Protein AF-A0A2E4EI90-F1 (afdb_monomer)

Nearest PDB structures (foldseek):
  3eyy-assembly1_B  TM=6.548E-01  e=1.137E-01  Streptomyces coelicolor
  1t6s-assembly1_A  TM=5.607E-01  e=3.752E-01  Chlorobaculum tepidum TLS
  7jk3-assembly1_B  TM=4.888E-01  e=4.009E-01  Drosophila melanogaster
  4xgc-assembly1_B  TM=4.499E-01  e=5.586E-01  Drosophila melanogaster
  6epf-assembly1_S  TM=4.879E-01  e=1.015E+00  Rattus norvegicus

Solvent-accessible surface area (backbone atoms only — not comparable to full-atom values): 5007 Å² total; per-residue (Å²): 143,80,74,70,69,62,55,58,52,50,51,50,53,52,53,50,51,52,50,52,50,52,53,50,51,56,47,50,51,53,54,51,57,71,31,72,82,44,99,51,38,38,72,66,57,49,32,58,75,67,70,47,64,95,85,42,90,53,64,54,56,55,51,51,47,52,50,49,34,37,74,70,54,49,31,44,78,56,99,74,24,35,26,65,52,129

Foldseek 3Di:
DPPPPVVVVVVVVVVVVVVVVVVLVVVLVLLLVQQAPDPWDAPVRSCVSSVHPPPDPCPVVVVVSLVVCVVVQQWDDDPRTIHGRD

Radius of gyration: 17.17 Å; Cα contacts (8 Å, |Δi|>4): 56; chains: 1; bounding box: 51×27×44 Å

Structure (mmCIF, N/CA/C/O backbone):
data_AF-A0A2E4EI90-F1
#
_entry.id   AF-A0A2E4EI90-F1
#
loop_
_atom_site.group_PDB
_atom_site.id
_atom_site.type_symbol
_atom_site.label_atom_id
_atom_site.label_alt_id
_atom_site.label_comp_id
_atom_site.label_asym_id
_atom_site.label_entity_id
_atom_site.label_seq_id
_atom_site.pdbx_PDB_ins_code
_atom_site.Cartn_x
_atom_site.Cartn_y
_atom_site.Cartn_z
_atom_site.occupancy
_atom_site.B_iso_or_equiv
_atom_site.auth_seq_id
_atom_site.auth_comp_id
_atom_site.auth_asym_id
_atom_site.auth_atom_id
_atom_site.pdbx_PDB_model_num
ATOM 1 N N . MET A 1 1 ? 41.267 7.930 -27.481 1.00 43.78 1 MET A N 1
ATOM 2 C CA . MET A 1 1 ? 39.911 7.439 -27.823 1.00 43.78 1 MET A CA 1
ATOM 3 C C . MET A 1 1 ? 39.268 6.772 -26.589 1.00 43.78 1 MET A C 1
ATOM 5 O O . MET A 1 1 ? 39.004 5.584 -26.604 1.00 43.78 1 MET A O 1
ATOM 9 N N . GLN A 1 2 ? 39.064 7.522 -25.489 1.00 47.66 2 GLN A N 1
ATOM 10 C CA . GLN A 1 2 ? 38.530 7.033 -24.190 1.00 47.66 2 GLN A CA 1
ATOM 11 C C . GLN A 1 2 ? 37.236 7.770 -23.756 1.00 47.66 2 GLN A C 1
ATOM 13 O O . GLN A 1 2 ? 36.824 7.689 -22.607 1.00 47.66 2 GLN A O 1
ATOM 18 N N . GLY A 1 3 ? 36.591 8.511 -24.667 1.00 47.59 3 GLY A N 1
ATOM 19 C CA . GLY A 1 3 ? 35.443 9.376 -24.349 1.00 47.59 3 GLY A CA 1
ATOM 20 C C . GLY A 1 3 ? 34.057 8.742 -24.509 1.00 47.59 3 GLY A C 1
ATOM 21 O O . GLY A 1 3 ? 33.085 9.335 -24.072 1.00 47.59 3 GLY A O 1
ATOM 22 N N . PHE A 1 4 ? 33.943 7.553 -25.111 1.00 49.19 4 PHE A N 1
ATOM 23 C CA . PHE A 1 4 ? 32.635 6.966 -25.453 1.00 49.19 4 PHE A CA 1
ATOM 24 C C . PHE A 1 4 ? 32.055 6.022 -24.387 1.00 49.19 4 PHE A C 1
ATOM 26 O O . PHE A 1 4 ? 30.850 5.820 -24.352 1.00 49.19 4 PHE A O 1
ATOM 33 N N . ILE A 1 5 ? 32.869 5.476 -23.476 1.00 51.84 5 ILE A N 1
ATOM 34 C CA . ILE A 1 5 ? 32.391 4.478 -22.497 1.00 51.84 5 ILE A CA 1
ATOM 35 C C . ILE A 1 5 ? 31.686 5.141 -21.292 1.00 51.84 5 ILE A C 1
ATOM 37 O O . ILE A 1 5 ? 30.810 4.541 -20.676 1.00 51.84 5 ILE A O 1
ATOM 41 N N . MET A 1 6 ? 32.021 6.393 -20.958 1.00 51.22 6 MET A N 1
ATOM 42 C CA . MET A 1 6 ? 31.434 7.101 -19.806 1.00 51.22 6 MET A CA 1
ATOM 43 C C . MET A 1 6 ? 30.006 7.623 -20.053 1.00 51.22 6 MET A C 1
ATOM 45 O O . MET A 1 6 ? 29.214 7.680 -19.109 1.00 51.22 6 MET A O 1
ATOM 49 N N . ASP A 1 7 ? 29.657 7.991 -21.289 1.00 49.91 7 ASP A N 1
ATOM 50 C CA . ASP A 1 7 ? 28.351 8.589 -21.615 1.00 49.91 7 ASP A CA 1
ATOM 51 C C . ASP A 1 7 ? 27.217 7.552 -21.668 1.00 49.91 7 ASP A C 1
ATOM 53 O O . ASP A 1 7 ? 26.134 7.786 -21.123 1.00 49.91 7 ASP A O 1
ATOM 57 N N . ASP A 1 8 ? 27.477 6.364 -22.224 1.00 52.59 8 ASP A N 1
ATOM 58 C CA . ASP A 1 8 ? 26.517 5.252 -22.219 1.00 52.59 8 ASP A CA 1
ATOM 59 C C . ASP A 1 8 ? 26.270 4.711 -20.806 1.00 52.59 8 ASP A C 1
ATOM 61 O O . ASP A 1 8 ? 25.132 4.395 -20.453 1.00 52.59 8 ASP A O 1
ATOM 65 N N . LEU A 1 9 ? 27.298 4.699 -19.946 1.00 55.56 9 LEU A N 1
ATOM 66 C CA . LEU A 1 9 ? 27.133 4.326 -18.541 1.00 55.56 9 LEU A CA 1
ATOM 67 C C . LEU A 1 9 ? 26.255 5.344 -17.802 1.00 55.56 9 LEU A C 1
ATOM 69 O O . LEU A 1 9 ? 25.367 4.957 -17.045 1.00 55.56 9 LEU A O 1
ATOM 73 N N . ARG A 1 10 ? 26.442 6.650 -18.051 1.00 53.88 10 ARG A N 1
ATOM 74 C CA . ARG A 1 10 ? 25.585 7.694 -17.471 1.00 53.88 10 ARG A CA 1
ATOM 75 C C . ARG A 1 10 ? 24.151 7.576 -17.948 1.00 53.88 10 ARG A C 1
ATOM 77 O O . ARG A 1 10 ? 23.271 7.619 -17.093 1.00 53.88 10 ARG A O 1
ATOM 84 N N . LYS A 1 11 ? 23.907 7.405 -19.251 1.00 53.75 11 LYS A N 1
ATOM 85 C CA . LYS A 1 11 ? 22.554 7.236 -19.812 1.00 53.75 11 LYS A CA 1
ATOM 86 C C . LYS A 1 11 ? 21.873 5.973 -19.299 1.00 53.75 11 LYS A C 1
ATOM 88 O O . LYS A 1 11 ? 20.699 6.035 -18.942 1.00 53.75 11 LYS A O 1
ATOM 93 N N . ALA A 1 12 ? 22.602 4.865 -19.173 1.00 56.22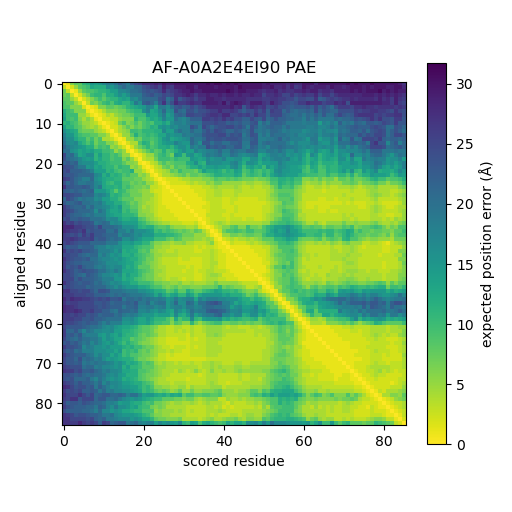 12 ALA A N 1
ATOM 94 C CA . ALA A 1 12 ? 22.089 3.647 -18.557 1.00 56.22 12 ALA A CA 1
ATOM 95 C C . ALA A 1 12 ? 21.742 3.876 -17.078 1.00 56.22 12 ALA A C 1
ATOM 97 O O . ALA A 1 12 ? 20.640 3.542 -16.655 1.00 56.22 12 ALA A O 1
ATOM 98 N N . ILE A 1 13 ? 22.614 4.538 -16.308 1.00 56.44 13 ILE A N 1
ATOM 99 C CA . ILE A 1 13 ? 22.352 4.882 -14.903 1.00 56.44 13 ILE A CA 1
ATOM 100 C C . ILE A 1 13 ? 21.159 5.840 -14.781 1.00 56.44 13 ILE A C 1
ATOM 102 O O . ILE A 1 13 ? 20.312 5.645 -13.912 1.00 56.44 13 ILE A O 1
ATOM 106 N N . THR A 1 14 ? 21.037 6.850 -15.651 1.00 55.25 14 THR A N 1
ATOM 107 C CA . THR A 1 14 ? 19.899 7.788 -15.611 1.00 55.25 14 THR A CA 1
ATOM 108 C C . THR A 1 14 ? 18.596 7.111 -16.023 1.00 55.25 14 THR A C 1
ATOM 110 O O . THR A 1 14 ? 17.588 7.302 -15.347 1.00 55.25 14 THR A O 1
ATOM 113 N N . GLY A 1 15 ? 18.610 6.276 -17.065 1.00 46.97 15 GLY A N 1
ATOM 114 C CA . GLY A 1 15 ? 17.455 5.488 -17.502 1.00 46.97 15 GLY A CA 1
ATOM 115 C C . GLY A 1 15 ? 17.015 4.464 -16.453 1.00 46.97 15 GLY A C 1
ATOM 116 O O . GLY A 1 15 ? 15.827 4.358 -16.152 1.00 46.97 15 GLY A O 1
ATOM 117 N N . MET A 1 16 ? 17.966 3.786 -15.803 1.00 48.09 16 MET A N 1
ATOM 118 C CA . MET A 1 16 ? 17.698 2.882 -14.680 1.00 48.09 16 MET A CA 1
ATOM 119 C C . MET A 1 16 ? 17.130 3.626 -13.467 1.00 48.09 16 MET A C 1
ATOM 121 O O . MET A 1 16 ? 16.206 3.130 -12.822 1.00 48.09 16 MET A O 1
ATOM 125 N N . ASN A 1 17 ? 17.629 4.827 -13.166 1.00 50.62 17 ASN A N 1
ATOM 126 C CA . ASN A 1 17 ? 17.138 5.632 -12.048 1.00 50.62 17 ASN A CA 1
ATOM 127 C C . ASN A 1 17 ? 15.718 6.173 -12.314 1.00 50.62 17 ASN A C 1
ATOM 129 O O . ASN A 1 17 ? 14.871 6.161 -11.421 1.00 50.62 17 ASN A O 1
ATOM 133 N N . GLN A 1 18 ? 15.410 6.561 -13.558 1.00 47.09 18 GLN A N 1
ATOM 134 C CA . GLN A 1 18 ? 14.060 6.967 -13.972 1.00 47.09 18 GLN A CA 1
ATOM 135 C C . GLN A 1 18 ? 13.068 5.798 -13.963 1.00 47.09 18 GLN A C 1
ATOM 137 O O . GLN A 1 18 ? 11.945 5.954 -13.481 1.00 47.09 18 GLN A O 1
ATOM 142 N N . MET A 1 19 ? 13.479 4.615 -14.424 1.00 47.16 19 MET A N 1
ATOM 143 C CA . MET A 1 19 ? 12.635 3.419 -14.401 1.00 47.16 19 MET A CA 1
ATOM 144 C C . MET A 1 19 ? 12.375 2.948 -12.965 1.00 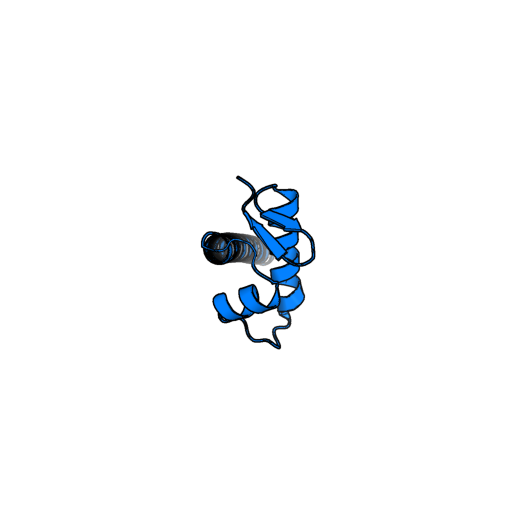47.16 19 MET A C 1
ATOM 146 O O . MET A 1 19 ? 11.233 2.664 -12.611 1.00 47.16 19 MET A O 1
ATOM 150 N N . SER A 1 20 ? 13.395 2.974 -12.101 1.00 52.72 20 SER A N 1
ATOM 151 C CA . SER A 1 20 ? 13.255 2.705 -10.664 1.00 52.72 20 SER A CA 1
ATOM 152 C C . SER A 1 20 ? 12.300 3.697 -9.989 1.00 52.72 20 SER A C 1
ATOM 154 O O . SER A 1 20 ? 11.380 3.286 -9.281 1.00 52.72 20 SER A O 1
ATOM 156 N N . ALA A 1 21 ? 12.426 4.998 -10.271 1.00 53.59 21 ALA A N 1
ATOM 157 C CA . ALA A 1 21 ? 11.532 6.023 -9.733 1.00 53.59 21 ALA A CA 1
ATOM 158 C C . ALA A 1 21 ? 10.076 5.873 -10.222 1.00 53.59 21 ALA A C 1
ATOM 160 O O . ALA A 1 21 ? 9.140 6.037 -9.435 1.00 53.59 21 ALA A O 1
ATOM 161 N N . ALA A 1 22 ? 9.867 5.523 -11.495 1.00 56.59 22 ALA A N 1
ATOM 162 C CA . ALA A 1 22 ? 8.541 5.291 -12.071 1.00 56.59 22 ALA A CA 1
ATOM 163 C C . ALA A 1 22 ? 7.873 4.018 -11.520 1.00 56.59 22 ALA A C 1
ATOM 165 O O . ALA A 1 22 ? 6.682 4.031 -11.187 1.00 56.59 22 ALA A O 1
ATOM 166 N N . ILE A 1 23 ? 8.647 2.940 -11.349 1.00 58.62 23 ILE A N 1
ATOM 167 C CA . ILE A 1 23 ? 8.201 1.705 -10.692 1.00 58.62 23 ILE A CA 1
ATOM 168 C C . ILE A 1 23 ? 7.813 2.000 -9.238 1.00 58.62 23 ILE A C 1
ATOM 170 O O . ILE A 1 23 ? 6.760 1.556 -8.777 1.00 58.62 23 ILE A O 1
ATOM 174 N N . ASN A 1 24 ? 8.611 2.804 -8.531 1.00 66.19 24 ASN A N 1
ATOM 175 C CA . ASN A 1 24 ? 8.364 3.150 -7.134 1.00 66.19 24 ASN A CA 1
ATOM 176 C C . ASN A 1 24 ? 7.117 4.043 -6.970 1.00 66.19 24 ASN A C 1
ATOM 178 O O . ASN A 1 24 ? 6.301 3.801 -6.081 1.00 66.19 24 ASN A O 1
ATOM 182 N N . ARG A 1 25 ? 6.884 5.004 -7.881 1.00 68.81 25 ARG A N 1
ATOM 183 C CA . ARG A 1 25 ? 5.624 5.776 -7.931 1.00 68.81 25 ARG A CA 1
ATOM 184 C C . ARG A 1 25 ? 4.413 4.881 -8.180 1.00 68.81 25 ARG A C 1
ATOM 186 O O . ARG A 1 25 ? 3.445 4.944 -7.429 1.00 68.81 25 ARG A O 1
ATOM 193 N N . SER A 1 26 ? 4.477 4.016 -9.189 1.00 73.88 26 SER A N 1
ATOM 194 C CA . SER A 1 26 ? 3.370 3.110 -9.529 1.00 73.88 26 SER A CA 1
ATOM 195 C C . SER A 1 26 ? 3.056 2.144 -8.383 1.00 73.88 26 SER A C 1
ATOM 197 O O . SER A 1 26 ? 1.903 1.807 -8.126 1.00 73.88 26 SER A O 1
ATOM 199 N N . PHE A 1 27 ? 4.079 1.705 -7.651 1.00 79.75 27 PHE A N 1
ATOM 200 C CA . PHE A 1 27 ? 3.898 0.857 -6.481 1.00 79.75 27 PHE A CA 1
ATOM 201 C C . PHE A 1 27 ? 3.309 1.615 -5.283 1.00 79.75 27 PHE A C 1
ATOM 203 O O . PHE A 1 27 ? 2.378 1.099 -4.670 1.00 79.75 27 PHE A O 1
ATOM 210 N N . LYS A 1 28 ? 3.743 2.856 -5.014 1.00 81.81 28 LYS A N 1
ATOM 211 C CA . LYS A 1 28 ? 3.107 3.743 -4.019 1.00 81.81 28 LYS A CA 1
ATOM 212 C C . LYS A 1 28 ? 1.610 3.919 -4.278 1.00 81.81 28 LYS A C 1
ATOM 214 O O . LYS A 1 28 ? 0.821 3.769 -3.350 1.00 81.81 28 LYS A O 1
ATOM 219 N N . PHE A 1 29 ? 1.210 4.168 -5.527 1.00 83.44 29 PHE A N 1
ATOM 220 C CA . PHE A 1 29 ? -0.207 4.306 -5.877 1.00 83.44 29 PHE A CA 1
ATOM 221 C C . PHE A 1 29 ? -1.007 3.031 -5.617 1.00 83.44 29 PHE A C 1
ATOM 223 O O . PHE A 1 29 ? -2.074 3.108 -5.021 1.00 83.44 29 PHE A O 1
ATOM 230 N N . ARG A 1 30 ? -0.476 1.858 -5.986 1.00 84.94 30 ARG A N 1
ATOM 231 C CA . ARG A 1 30 ? -1.135 0.575 -5.688 1.00 84.94 30 ARG A CA 1
ATOM 232 C C . ARG A 1 30 ? -1.295 0.342 -4.186 1.00 84.94 30 ARG A C 1
ATOM 234 O O . ARG A 1 30 ? -2.338 -0.136 -3.759 1.00 84.94 30 ARG A O 1
ATOM 241 N N . VAL A 1 31 ? -0.288 0.700 -3.385 1.00 86.56 31 VAL A N 1
ATOM 242 C CA . V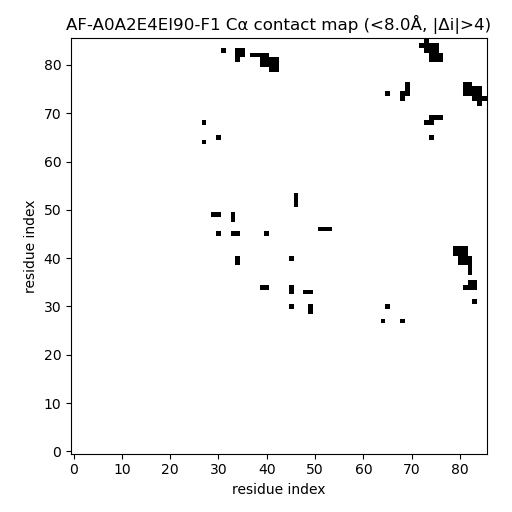AL A 1 31 ? -0.363 0.612 -1.917 1.00 86.56 31 VAL A CA 1
ATOM 243 C C . VAL A 1 31 ? -1.453 1.538 -1.374 1.00 86.56 31 VAL A C 1
ATOM 245 O O . VAL A 1 31 ? -2.272 1.098 -0.574 1.00 86.56 31 VAL A O 1
ATOM 248 N N . LEU A 1 32 ? -1.505 2.792 -1.828 1.00 86.19 32 LEU A N 1
ATOM 249 C CA . LEU A 1 32 ? -2.542 3.741 -1.412 1.00 86.19 32 LEU A CA 1
ATOM 250 C C . LEU A 1 32 ? -3.944 3.268 -1.804 1.00 86.19 32 LEU A C 1
ATOM 252 O O . LEU A 1 32 ? -4.854 3.324 -0.980 1.00 86.19 32 LEU A O 1
ATOM 256 N N . ASP A 1 33 ? -4.111 2.763 -3.025 1.00 87.12 33 ASP A N 1
ATOM 257 C CA . ASP A 1 33 ? -5.385 2.235 -3.517 1.00 87.12 33 ASP A CA 1
ATOM 258 C C . ASP A 1 33 ? -5.848 1.020 -2.698 1.00 87.12 33 ASP A C 1
ATOM 260 O O . ASP A 1 33 ? -6.993 0.959 -2.249 1.00 87.12 33 ASP A O 1
ATOM 264 N N . ALA A 1 34 ? -4.919 0.120 -2.361 1.00 86.69 34 ALA A N 1
ATOM 265 C CA . ALA A 1 34 ? -5.196 -1.026 -1.502 1.00 86.69 34 ALA A CA 1
ATOM 266 C C . ALA A 1 34 ? -5.616 -0.635 -0.069 1.00 86.69 34 ALA A C 1
ATOM 268 O O . ALA A 1 34 ? -6.346 -1.399 0.570 1.00 86.69 34 ALA A O 1
ATOM 269 N N . ILE A 1 35 ? -5.199 0.537 0.433 1.00 86.94 35 ILE A N 1
ATOM 270 C CA . ILE A 1 35 ? -5.593 1.077 1.749 1.00 86.94 35 ILE A CA 1
ATOM 271 C C . ILE A 1 35 ? -6.912 1.872 1.660 1.00 86.94 35 ILE A C 1
ATOM 273 O O . ILE A 1 35 ? -7.707 1.844 2.600 1.00 86.94 35 ILE A O 1
ATOM 277 N N . LYS A 1 36 ? -7.186 2.545 0.532 1.00 83.38 36 LYS A N 1
ATOM 278 C CA . LYS A 1 36 ? -8.301 3.498 0.337 1.00 83.38 36 LYS A CA 1
ATOM 279 C C . LYS A 1 36 ? -9.692 2.930 0.635 1.00 83.38 36 LYS A C 1
ATOM 281 O O . LYS A 1 36 ? -10.590 3.683 1.000 1.00 83.38 36 LYS A O 1
ATOM 286 N N . GLY A 1 37 ? -9.867 1.616 0.522 1.00 71.94 37 GLY A N 1
ATOM 287 C CA . GLY A 1 37 ? -11.129 0.921 0.790 1.00 71.94 37 GLY A CA 1
ATOM 288 C C . GLY A 1 37 ? -11.254 0.284 2.177 1.00 71.94 37 GLY A C 1
ATOM 289 O O . GLY A 1 37 ? -12.101 -0.587 2.355 1.00 71.94 37 GLY A O 1
ATOM 290 N N . SER A 1 38 ? -10.392 0.587 3.154 1.00 71.44 38 SER A N 1
ATOM 291 C CA . SER A 1 38 ? -10.404 -0.121 4.447 1.00 71.44 38 SER A CA 1
ATOM 292 C C . SER A 1 38 ? -10.273 0.799 5.654 1.00 71.44 38 SER A C 1
ATOM 294 O O . SER A 1 38 ? -9.524 1.769 5.633 1.00 71.44 38 SER A O 1
ATOM 296 N N . GLN A 1 39 ? -11.005 0.473 6.728 1.00 74.00 39 GLN A N 1
ATOM 297 C CA . GLN A 1 39 ? -10.960 1.196 8.011 1.00 74.00 39 GLN A CA 1
ATOM 298 C C . GLN A 1 39 ? -9.662 0.945 8.802 1.00 74.00 39 GLN A C 1
ATOM 300 O O . GLN A 1 39 ? -9.403 1.588 9.814 1.00 74.00 39 GLN A O 1
ATOM 305 N N . GLY A 1 40 ? -8.834 0.032 8.307 1.00 80.69 40 GLY A N 1
ATOM 306 C CA . GLY A 1 40 ? -7.530 -0.339 8.823 1.00 80.69 40 GLY A CA 1
ATOM 307 C C . GLY A 1 40 ? -7.118 -1.628 8.128 1.00 80.69 40 GLY A C 1
ATOM 308 O O . GLY A 1 40 ? -7.911 -2.563 8.059 1.00 80.69 40 GLY A O 1
ATOM 309 N N . ILE A 1 41 ? -5.920 -1.669 7.553 1.00 87.75 41 ILE A N 1
ATOM 310 C CA . ILE A 1 41 ? -5.390 -2.861 6.884 1.00 87.75 41 ILE A CA 1
ATOM 311 C C . ILE A 1 41 ? -4.069 -3.267 7.529 1.00 87.75 41 ILE A C 1
ATOM 313 O O . ILE A 1 41 ? -3.235 -2.412 7.823 1.00 87.75 41 ILE A O 1
ATOM 317 N N . THR A 1 42 ? -3.872 -4.557 7.783 1.00 87.06 42 THR A N 1
ATOM 318 C CA . THR A 1 42 ? -2.587 -5.045 8.295 1.00 87.06 42 THR A CA 1
ATOM 319 C C . THR A 1 42 ? -1.564 -5.157 7.164 1.00 87.06 42 THR A C 1
ATOM 321 O O . THR A 1 42 ? -1.918 -5.212 5.985 1.00 87.06 42 THR A O 1
ATOM 324 N N . ASP A 1 43 ? -0.277 -5.245 7.503 1.00 82.38 43 ASP A N 1
ATOM 325 C CA . ASP A 1 43 ? 0.772 -5.499 6.504 1.00 82.38 43 ASP A CA 1
ATOM 326 C C . ASP A 1 43 ? 0.517 -6.804 5.726 1.00 82.38 43 ASP A C 1
ATOM 328 O O . ASP A 1 43 ? 0.811 -6.881 4.534 1.00 82.38 43 ASP A O 1
ATOM 332 N N . ILE A 1 44 ? -0.041 -7.822 6.393 1.00 82.50 44 ILE A N 1
ATOM 333 C CA . ILE A 1 44 ? -0.341 -9.132 5.799 1.00 82.50 44 ILE A CA 1
ATOM 334 C C . ILE A 1 44 ? -1.480 -8.999 4.787 1.00 82.50 44 ILE A C 1
ATOM 336 O O . ILE A 1 44 ? -1.330 -9.419 3.641 1.00 82.50 44 ILE A O 1
ATOM 340 N N . ASP A 1 45 ? -2.580 -8.354 5.174 1.00 84.69 45 ASP A N 1
ATOM 341 C CA . ASP A 1 45 ? -3.721 -8.120 4.282 1.00 84.69 45 ASP A CA 1
ATOM 342 C C . ASP A 1 45 ? -3.327 -7.260 3.078 1.00 84.69 45 ASP A C 1
ATOM 344 O O . ASP A 1 45 ? -3.753 -7.510 1.950 1.00 84.69 45 ASP A O 1
ATOM 348 N N . LEU A 1 46 ? -2.465 -6.266 3.299 1.00 85.06 46 LEU A N 1
ATOM 349 C CA . LEU A 1 46 ? -1.936 -5.417 2.240 1.00 85.06 46 LEU A CA 1
ATOM 350 C C . LEU A 1 46 ? -1.069 -6.218 1.260 1.00 85.06 46 LEU A C 1
ATOM 352 O O . LEU A 1 46 ? -1.191 -6.040 0.049 1.00 85.06 46 LEU A O 1
ATOM 356 N N . MET A 1 47 ? -0.231 -7.136 1.753 1.00 82.00 47 MET A N 1
ATOM 357 C CA . MET A 1 47 ? 0.531 -8.048 0.893 1.00 82.00 47 MET A CA 1
ATOM 358 C C . MET A 1 47 ? -0.385 -8.941 0.052 1.00 82.00 47 MET A C 1
ATOM 360 O O . MET A 1 47 ? -0.134 -9.096 -1.144 1.00 82.00 47 MET A O 1
ATOM 364 N N . LEU A 1 48 ? -1.449 -9.481 0.654 1.00 82.56 48 LEU A N 1
ATOM 365 C CA . LEU A 1 48 ? -2.430 -10.316 -0.040 1.00 82.56 48 LEU A CA 1
ATOM 366 C C . LEU A 1 48 ? -3.171 -9.528 -1.128 1.00 82.56 48 LEU A C 1
ATOM 368 O O . LEU A 1 48 ? -3.236 -9.982 -2.265 1.00 82.56 48 LEU A O 1
ATOM 372 N N . ARG A 1 49 ? -3.655 -8.314 -0.830 1.00 83.50 49 ARG A N 1
ATOM 373 C CA . ARG A 1 49 ? -4.345 -7.463 -1.820 1.00 83.50 49 ARG A CA 1
ATOM 374 C C . ARG A 1 49 ? -3.463 -7.0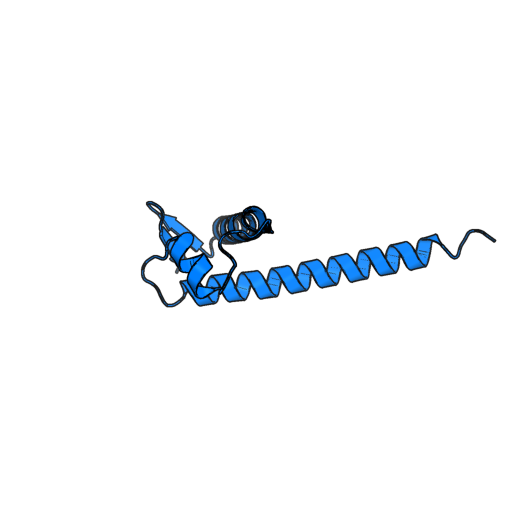43 -2.984 1.00 83.50 49 ARG A C 1
ATOM 376 O O . ARG A 1 49 ? -3.937 -6.920 -4.107 1.00 83.50 49 ARG A O 1
ATOM 383 N N . LEU A 1 50 ? -2.181 -6.816 -2.720 1.00 81.69 50 LEU A N 1
ATOM 384 C CA . LEU A 1 50 ? -1.213 -6.457 -3.751 1.00 81.69 50 LEU A CA 1
ATOM 385 C C . LEU A 1 50 ? -0.712 -7.678 -4.542 1.00 81.69 50 LEU A C 1
ATOM 387 O O . LEU A 1 50 ? 0.167 -7.510 -5.390 1.00 81.69 50 LEU A O 1
ATOM 391 N N . ASN A 1 51 ? -1.241 -8.883 -4.270 1.00 77.31 51 ASN A N 1
ATOM 392 C CA . ASN A 1 51 ? -0.767 -10.15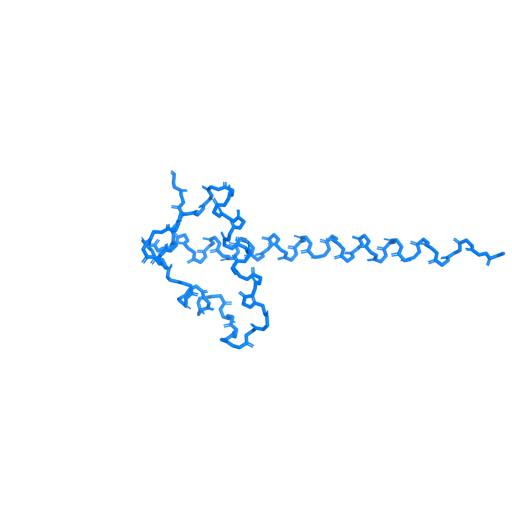9 -4.812 1.00 77.31 51 ASN A CA 1
ATOM 393 C C . ASN A 1 51 ? 0.760 -10.301 -4.694 1.00 77.31 51 ASN A C 1
ATOM 395 O O . ASN A 1 51 ? 1.438 -10.807 -5.591 1.00 77.31 51 ASN A O 1
ATOM 399 N N . LEU A 1 52 ? 1.329 -9.804 -3.592 1.00 71.38 52 LEU A N 1
ATOM 400 C CA . LEU A 1 52 ? 2.762 -9.882 -3.358 1.00 71.38 52 LEU A CA 1
ATOM 401 C C . LEU A 1 52 ? 3.097 -11.263 -2.791 1.00 71.38 52 LEU A C 1
ATOM 403 O O . LEU A 1 52 ? 2.490 -11.670 -1.797 1.00 71.38 52 LEU A O 1
ATOM 407 N N . PRO A 1 53 ? 4.091 -11.976 -3.351 1.00 61.88 53 PRO A N 1
ATOM 408 C CA . PRO A 1 53 ? 4.494 -13.258 -2.798 1.00 61.88 53 PRO A CA 1
ATOM 409 C C . PRO A 1 53 ? 4.927 -13.091 -1.334 1.00 61.88 53 PRO A C 1
ATOM 411 O O . PRO A 1 53 ? 5.695 -12.192 -0.981 1.00 61.88 53 PRO A O 1
ATOM 414 N N . THR A 1 54 ? 4.446 -13.977 -0.464 1.00 56.19 54 THR A N 1
ATOM 415 C CA . THR A 1 54 ? 4.772 -14.014 0.975 1.00 56.19 54 THR A CA 1
ATOM 416 C C . THR A 1 54 ? 6.272 -14.187 1.237 1.00 56.19 54 THR A C 1
ATOM 418 O O . THR A 1 54 ? 6.773 -13.724 2.267 1.00 56.19 54 THR A O 1
ATOM 421 N N . PHE A 1 55 ? 7.000 -14.761 0.274 1.00 45.91 55 PHE A N 1
ATOM 422 C CA . PHE A 1 55 ? 8.461 -14.868 0.209 1.00 45.91 55 PHE A CA 1
ATOM 423 C C . PHE A 1 55 ? 9.051 -13.914 -0.836 1.00 45.91 55 PHE A C 1
ATOM 425 O O . PHE A 1 55 ? 9.769 -14.321 -1.741 1.00 45.91 55 PHE A O 1
ATOM 432 N N . ASN A 1 56 ? 8.737 -12.624 -0.753 1.00 49.41 56 ASN A N 1
ATOM 433 C CA . ASN A 1 56 ? 9.426 -11.639 -1.574 1.00 49.41 56 ASN A CA 1
ATOM 434 C C . ASN A 1 56 ? 10.645 -11.086 -0.818 1.00 49.41 56 ASN A C 1
ATOM 436 O O . ASN A 1 56 ? 10.494 -10.533 0.276 1.00 49.41 56 ASN A O 1
ATOM 440 N N . HIS A 1 57 ? 11.839 -11.133 -1.423 1.00 47.75 57 HIS A N 1
ATOM 441 C CA . HIS A 1 57 ? 12.984 -10.317 -0.981 1.00 47.75 57 HIS A CA 1
ATOM 442 C C . HIS A 1 57 ? 12.617 -8.810 -0.927 1.00 47.75 57 HIS A C 1
ATOM 444 O O . HIS A 1 57 ? 13.240 -8.037 -0.200 1.00 47.75 57 HIS A O 1
ATOM 450 N N . ASN A 1 58 ? 11.514 -8.416 -1.580 1.00 53.72 58 ASN A N 1
ATOM 451 C CA . ASN A 1 58 ? 10.870 -7.102 -1.505 1.00 53.72 58 ASN A CA 1
ATOM 452 C C . ASN A 1 58 ? 10.073 -6.818 -0.212 1.00 53.72 58 ASN A C 1
ATOM 454 O O . ASN A 1 58 ? 9.431 -5.774 -0.114 1.00 53.72 58 ASN A O 1
ATOM 458 N N . LYS A 1 59 ? 10.120 -7.664 0.831 1.00 52.47 59 LYS A N 1
ATOM 459 C CA . LYS A 1 59 ? 9.581 -7.292 2.163 1.00 52.47 59 LYS A CA 1
ATOM 460 C C . LYS A 1 59 ? 10.228 -6.026 2.743 1.00 52.47 59 LYS A C 1
ATOM 462 O O . LYS A 1 59 ? 9.649 -5.409 3.640 1.00 52.47 59 LYS A O 1
ATOM 467 N N . LYS A 1 60 ? 11.429 -5.658 2.276 1.00 56.28 60 LYS A N 1
ATOM 468 C CA . LYS A 1 60 ? 12.010 -4.332 2.528 1.00 56.28 60 LYS A CA 1
ATOM 469 C C . LYS A 1 60 ? 11.252 -3.253 1.749 1.00 56.28 60 LYS A C 1
ATOM 471 O O . LYS A 1 60 ? 10.729 -2.350 2.384 1.00 56.28 60 LYS A O 1
ATOM 476 N N . SER A 1 61 ? 11.033 -3.422 0.441 1.00 73.44 61 SER A N 1
ATOM 477 C CA . SER A 1 61 ? 10.408 -2.386 -0.396 1.00 73.44 61 SER A CA 1
ATOM 478 C C . SER A 1 61 ? 8.983 -2.013 0.020 1.00 73.44 61 SER A C 1
ATOM 480 O O . SER A 1 61 ? 8.668 -0.830 0.032 1.00 73.44 61 SER A O 1
ATOM 482 N N . LEU A 1 62 ? 8.126 -2.967 0.416 1.00 78.31 62 LEU A N 1
ATOM 483 C CA . LEU A 1 62 ? 6.776 -2.627 0.890 1.00 78.31 62 LEU A CA 1
ATOM 484 C C . LEU A 1 62 ? 6.834 -1.834 2.202 1.00 78.31 62 LEU A C 1
ATOM 486 O O . LEU A 1 62 ? 6.162 -0.816 2.331 1.00 78.31 62 LEU A O 1
ATOM 490 N N . ARG A 1 63 ? 7.672 -2.258 3.156 1.00 79.75 63 ARG A N 1
ATOM 491 C CA . ARG A 1 63 ? 7.871 -1.520 4.413 1.00 79.75 63 ARG A CA 1
ATOM 492 C C . ARG A 1 63 ? 8.492 -0.148 4.185 1.00 79.75 63 ARG A C 1
ATOM 494 O O . ARG A 1 63 ? 8.085 0.797 4.849 1.00 79.75 63 ARG A O 1
ATOM 501 N N . ASP A 1 64 ? 9.434 -0.028 3.257 1.00 80.00 64 ASP A N 1
ATOM 502 C CA . ASP A 1 64 ? 10.068 1.242 2.902 1.00 80.00 64 ASP A CA 1
ATOM 503 C C . ASP A 1 64 ? 9.066 2.188 2.234 1.00 80.00 64 ASP A C 1
ATOM 505 O O . ASP A 1 64 ? 9.034 3.378 2.539 1.00 80.00 64 ASP A O 1
ATOM 509 N N . VAL A 1 65 ? 8.180 1.653 1.394 1.00 82.69 65 VAL A N 1
ATOM 510 C CA . VAL A 1 65 ? 7.086 2.405 0.771 1.00 82.69 65 VAL A CA 1
ATOM 511 C C . VAL A 1 65 ? 6.063 2.847 1.807 1.00 82.69 65 VAL A C 1
ATOM 513 O O . VAL A 1 65 ? 5.738 4.027 1.8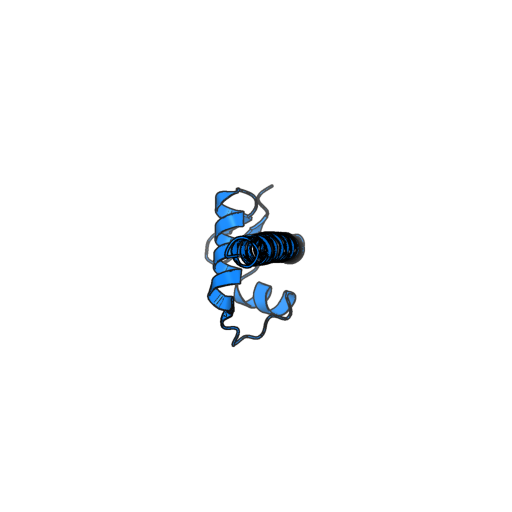48 1.00 82.69 65 VAL A O 1
ATOM 516 N N . ILE A 1 66 ? 5.612 1.954 2.691 1.00 84.56 66 ILE A N 1
ATOM 517 C CA . ILE A 1 66 ? 4.711 2.305 3.798 1.00 84.56 66 ILE A CA 1
ATOM 518 C C . ILE A 1 66 ? 5.356 3.376 4.678 1.00 84.56 66 ILE A C 1
ATOM 520 O O . ILE A 1 66 ? 4.718 4.375 4.987 1.00 84.56 66 ILE A O 1
ATOM 524 N N . ARG A 1 67 ? 6.634 3.215 5.041 1.00 84.88 67 ARG A N 1
ATOM 525 C CA . ARG A 1 67 ? 7.375 4.207 5.827 1.00 84.88 67 ARG A CA 1
ATOM 526 C C . ARG A 1 67 ? 7.433 5.554 5.106 1.00 84.88 67 ARG A C 1
ATOM 528 O O . ARG A 1 67 ? 7.193 6.570 5.743 1.00 84.88 67 ARG A O 1
ATOM 535 N N . SER A 1 68 ? 7.702 5.567 3.801 1.00 84.50 68 SER A N 1
ATOM 536 C CA . SER A 1 68 ? 7.680 6.789 2.989 1.00 84.50 68 SER A CA 1
ATOM 537 C C . SER A 1 68 ? 6.302 7.448 3.011 1.00 84.50 68 SER A C 1
ATOM 539 O O . SER A 1 68 ? 6.221 8.647 3.229 1.00 84.50 68 SER A O 1
ATOM 541 N N . LEU A 1 69 ? 5.223 6.677 2.854 1.00 85.88 69 LEU A N 1
ATOM 542 C CA . LEU A 1 69 ? 3.850 7.191 2.884 1.00 85.88 69 LEU A CA 1
ATOM 543 C C . LEU A 1 69 ? 3.447 7.720 4.269 1.00 85.88 69 LEU A C 1
ATOM 545 O O . LEU A 1 69 ? 2.678 8.674 4.355 1.00 85.88 69 LEU A O 1
ATOM 549 N N . VAL A 1 70 ? 3.975 7.128 5.344 1.00 86.50 70 VAL A N 1
ATOM 550 C CA . VAL A 1 70 ? 3.787 7.617 6.717 1.00 86.50 70 VAL A CA 1
ATOM 551 C C . VAL A 1 70 ? 4.551 8.920 6.947 1.00 86.50 70 VAL A C 1
ATOM 553 O O . VAL A 1 70 ? 3.989 9.861 7.495 1.00 86.50 70 VAL A O 1
ATOM 556 N N . ILE A 1 71 ? 5.805 9.008 6.491 1.00 86.25 71 ILE A N 1
ATOM 557 C CA . ILE A 1 71 ? 6.609 10.240 6.568 1.00 86.25 71 ILE A CA 1
ATOM 558 C C . ILE A 1 71 ? 5.974 11.364 5.738 1.00 86.25 71 ILE A C 1
ATOM 560 O O . ILE A 1 71 ? 5.941 12.507 6.178 1.00 86.25 71 ILE A O 1
ATOM 564 N N . GLU A 1 72 ? 5.435 11.038 4.562 1.00 85.31 72 GLU A N 1
ATOM 565 C CA . GLU A 1 72 ? 4.679 11.962 3.705 1.00 85.31 72 GLU A CA 1
ATOM 566 C C . GLU A 1 72 ? 3.318 12.358 4.307 1.00 85.31 72 GLU A C 1
ATOM 568 O O . GLU A 1 72 ? 2.635 13.216 3.755 1.00 85.31 72 GLU A O 1
ATOM 573 N N . GLY A 1 73 ? 2.905 11.740 5.420 1.00 84.50 73 GLY A N 1
ATOM 574 C CA . GLY A 1 73 ? 1.638 12.026 6.088 1.00 84.50 73 GLY A CA 1
ATOM 575 C C . GLY A 1 73 ? 0.407 11.537 5.324 1.00 84.50 73 GLY A C 1
ATOM 576 O O . GLY A 1 73 ? -0.695 11.962 5.646 1.00 84.50 73 GLY A O 1
ATOM 577 N N . LEU A 1 74 ? 0.570 10.657 4.331 1.00 86.62 74 LEU A N 1
ATOM 578 C CA . LEU A 1 74 ? -0.520 10.087 3.528 1.00 86.62 74 LEU A CA 1
ATOM 579 C C . LEU A 1 74 ? -1.165 8.868 4.199 1.00 86.62 74 LEU A C 1
ATOM 581 O O . LEU A 1 74 ? -2.331 8.556 3.959 1.00 86.62 74 LEU A O 1
ATOM 585 N N . VAL A 1 75 ? -0.398 8.157 5.025 1.00 87.94 75 VAL A N 1
ATOM 586 C CA . VAL A 1 75 ? -0.830 6.955 5.745 1.00 87.94 75 VAL A CA 1
ATOM 587 C C . VAL A 1 75 ? -0.503 7.116 7.225 1.00 87.94 75 VAL A C 1
ATOM 589 O O . VAL A 1 75 ? 0.578 7.565 7.585 1.00 87.94 75 VAL A O 1
ATOM 592 N N . VAL A 1 76 ? -1.415 6.701 8.095 1.00 88.44 76 VAL A N 1
ATOM 593 C CA . VAL A 1 76 ? -1.205 6.618 9.541 1.00 88.44 76 VAL A CA 1
ATOM 594 C C . VAL A 1 76 ? -1.131 5.149 9.939 1.00 88.44 76 VAL A C 1
ATOM 596 O O . VAL A 1 76 ? -1.909 4.324 9.453 1.00 88.44 76 VAL A O 1
ATOM 599 N N . ARG A 1 77 ? -0.188 4.823 10.827 1.00 86.00 77 ARG A N 1
ATOM 600 C CA . ARG A 1 77 ? -0.069 3.496 11.435 1.00 86.00 77 ARG A CA 1
ATOM 601 C C . ARG A 1 77 ? -0.507 3.555 12.896 1.00 86.00 77 ARG A C 1
ATOM 603 O O . ARG A 1 77 ? 0.155 4.203 13.697 1.00 86.00 77 ARG A O 1
ATOM 610 N N . GLU A 1 78 ? -1.557 2.818 13.245 1.00 83.94 78 GLU A N 1
ATOM 611 C CA . GLU A 1 78 ? -2.068 2.695 14.617 1.00 83.94 78 GLU A CA 1
ATOM 612 C C . GLU A 1 78 ? -2.280 1.226 14.976 1.00 83.94 78 GLU A C 1
ATOM 614 O O . GLU A 1 78 ? -2.924 0.492 14.234 1.00 83.94 78 GLU A O 1
ATOM 619 N N . CYS A 1 79 ? -1.717 0.781 16.104 1.00 78.75 79 CYS A N 1
ATOM 620 C CA . CYS A 1 79 ? -1.919 -0.569 16.653 1.00 78.75 79 CYS A CA 1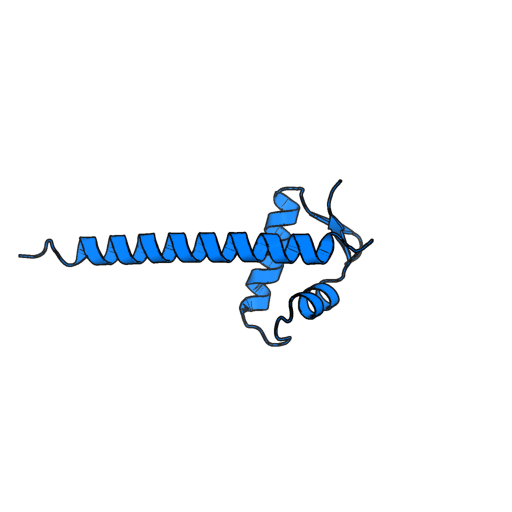
ATOM 621 C C . CYS A 1 79 ? -1.725 -1.730 15.647 1.00 78.75 79 CYS A C 1
ATOM 623 O O . CYS A 1 79 ? -2.385 -2.757 15.749 1.00 78.75 79 CYS A O 1
ATOM 625 N N . GLY A 1 80 ? -0.815 -1.580 14.675 1.00 81.31 80 GLY A N 1
ATOM 626 C CA . GLY A 1 80 ? -0.548 -2.597 13.644 1.00 81.31 80 GLY A CA 1
ATOM 627 C C . GLY A 1 80 ? -1.410 -2.490 12.379 1.00 81.31 80 GLY A C 1
ATOM 628 O O . GLY A 1 80 ? -1.185 -3.241 11.431 1.00 81.31 80 GLY A O 1
ATOM 629 N N . PHE A 1 81 ? -2.328 -1.526 12.326 1.00 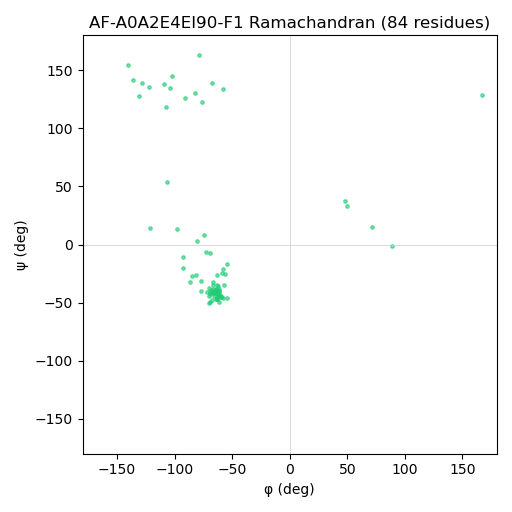86.12 81 PHE A N 1
ATOM 630 C CA . PHE A 1 81 ? -3.152 -1.217 11.163 1.00 86.12 81 PHE A CA 1
ATOM 631 C C . PHE A 1 81 ? -2.630 0.018 10.430 1.00 86.12 81 PHE A C 1
ATOM 633 O O . PHE A 1 81 ? -2.143 0.971 11.037 1.00 86.12 81 PHE A O 1
ATOM 640 N N . LEU A 1 82 ? -2.753 -0.005 9.108 1.00 88.62 82 LEU A N 1
ATOM 641 C CA . LEU A 1 82 ? -2.493 1.105 8.202 1.00 88.62 82 LEU A CA 1
ATOM 642 C C . LEU A 1 82 ? -3.822 1.686 7.732 1.00 88.62 82 LEU A C 1
ATOM 644 O O . LEU A 1 82 ? -4.722 0.946 7.332 1.00 88.62 82 LEU A O 1
ATOM 648 N N . ARG A 1 83 ? -3.936 3.010 7.741 1.00 87.25 83 ARG A N 1
ATOM 649 C CA . ARG A 1 83 ? -5.101 3.737 7.225 1.00 87.25 83 ARG A CA 1
ATOM 650 C C . ARG A 1 83 ? -4.657 4.997 6.499 1.00 87.25 83 ARG A C 1
ATOM 652 O O . ARG A 1 83 ? -3.593 5.526 6.802 1.00 87.25 83 ARG A O 1
ATOM 659 N N . LEU A 1 84 ? -5.457 5.492 5.560 1.00 86.25 84 LEU A N 1
ATOM 660 C CA . LEU A 1 84 ? -5.177 6.791 4.946 1.00 86.25 84 LEU A CA 1
ATOM 661 C C . LEU A 1 84 ? -5.348 7.907 5.982 1.00 86.25 84 LEU A C 1
ATOM 663 O O . LEU A 1 84 ? -6.293 7.880 6.773 1.00 86.25 84 LEU A O 1
ATOM 667 N N . ASN A 1 85 ? -4.435 8.873 5.959 1.00 80.19 85 ASN A N 1
ATOM 668 C CA . ASN A 1 85 ? -4.612 10.131 6.668 1.00 80.19 85 ASN A CA 1
ATOM 669 C C . ASN A 1 85 ? -5.600 10.981 5.856 1.00 80.19 85 ASN A C 1
ATOM 671 O O . ASN A 1 85 ? -5.389 11.167 4.655 1.00 80.19 85 ASN A O 1
ATOM 675 N N . LYS A 1 86 ? -6.704 11.403 6.472 1.00 64.19 86 LYS A N 1
ATOM 676 C CA . LYS A 1 86 ? -7.718 12.251 5.833 1.00 64.19 86 LYS A CA 1
ATOM 677 C C . LYS A 1 86 ? -7.480 13.710 6.172 1.00 64.19 86 LYS A C 1
ATOM 679 O O . LYS A 1 86 ? -7.137 13.967 7.345 1.00 64.19 86 LYS A O 1
#

Secondary structure (DSSP, 8-state):
--SSHHHHHHHHHHHHHHHHHHHHHHHHHHHHHHHHT-S-EEH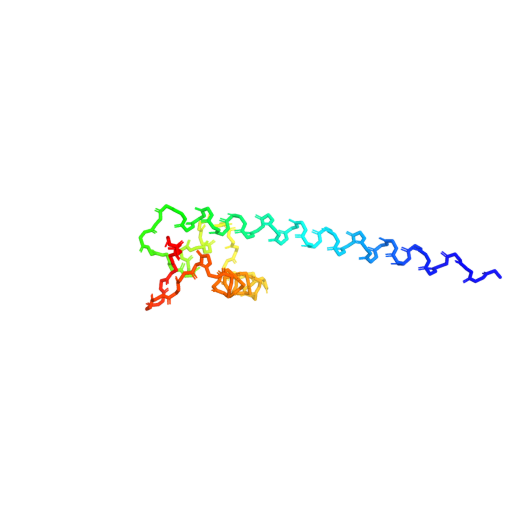HHHHHHTT--TT-TTHHHHHHHHHHHHHTTSEEEETTEEEE--

pLDDT: mean 71.09, std 15.32, range [43.78, 88.62]

Sequence (86 aa):
MQGFIMDDLRKAITGMNQMSAAINRSFKFRVLDAIKGSQGITDIDLMLRLNLPTFNHNKKSLRDVIRSLVIEGLVVRECGFLRLNK

Mean predicted aligned error: 11.42 Å